Protein AF-A0A933MT81-F1 (afdb_monomer_lite)

Secondary structure (DSSP, 8-state):
-PPPHHHHHHHHHHH-SEES--HHHHHS--TTS----EEEEEEEES--EE-SS-EEPPEEEEEEE--TTS-GGGS---PPTT--EEEEESSEE---TT--------HHHHHTT---

pLDDT: mean 93.05, std 3.87, range [74.44, 97.62]

Sequence (116 aa):
MILGIQKLHELVKEIKLVENLCGREMNNPEGAGFDLRLGEVYELEGDGFLGVEERDTPKIKLAGNCDFSKPEAENFFIFEPDKYYLVKTMEKVNLPVILSGIIFPRTTMFRSGLGL

Radius of gyration: 17.02 Å; chains: 1; bounding box: 40×36×40 Å

Foldseek 3Di:
DQAALVVVLVCCVPVVQKPPADPCSNPPNDTRDGDWAWFWKWAFADDWDDDPPDTGGTDIDTPAGADPVDDPVPRDDDDDPPGDMDTDTPMDGDDDPVDDDDDDDDPVCVVVVNDD

Structure (mmCIF, N/CA/C/O backbone):
data_AF-A0A933MT81-F1
#
_entry.id   AF-A0A933MT81-F1
#
loop_
_atom_site.group_PDB
_atom_site.id
_atom_site.type_symbol
_atom_site.label_atom_id
_atom_site.label_alt_id
_atom_site.label_comp_id
_atom_site.label_asym_id
_atom_site.label_entity_id
_atom_site.label_seq_id
_atom_site.pdbx_PDB_ins_code
_atom_site.Cartn_x
_atom_site.Cartn_y
_atom_site.Cartn_z
_atom_site.occupancy
_atom_site.B_iso_or_equiv
_atom_site.auth_seq_id
_atom_site.auth_comp_id
_atom_site.auth_asym_id
_atom_site.auth_atom_id
_atom_site.pdbx_PDB_model_num
ATOM 1 N N . MET A 1 1 ? -22.401 0.795 0.506 1.00 88.31 1 MET A N 1
ATOM 2 C CA . MET A 1 1 ? -22.357 1.744 1.642 1.00 88.31 1 MET A CA 1
ATOM 3 C C . MET A 1 1 ? -20.897 2.011 1.961 1.00 88.31 1 MET A C 1
ATOM 5 O O . MET A 1 1 ? -20.149 1.046 2.016 1.00 88.31 1 MET A O 1
ATOM 9 N N . ILE A 1 2 ? -20.487 3.270 2.127 1.00 93.44 2 ILE A N 1
ATOM 10 C CA . ILE A 1 2 ? -19.130 3.620 2.582 1.00 93.44 2 ILE A CA 1
ATOM 11 C C . ILE A 1 2 ? -19.169 3.726 4.109 1.00 93.44 2 ILE A C 1
ATOM 13 O O . ILE A 1 2 ? -20.091 4.338 4.650 1.00 93.44 2 ILE A O 1
ATOM 17 N N . LEU A 1 3 ? -18.216 3.097 4.802 1.00 94.44 3 LEU A N 1
ATOM 18 C CA . LEU A 1 3 ? -18.143 3.152 6.261 1.00 94.44 3 LEU A CA 1
ATOM 19 C C . LEU A 1 3 ? -17.572 4.499 6.709 1.00 94.44 3 LEU A C 1
ATOM 21 O O . LEU A 1 3 ? -16.502 4.904 6.267 1.00 94.44 3 LEU A O 1
ATOM 25 N N .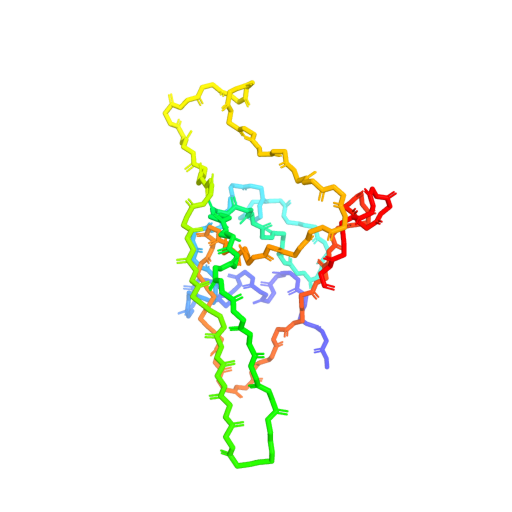 GLY A 1 4 ? -18.284 5.180 7.606 1.00 93.94 4 GLY A N 1
ATOM 26 C CA . GLY A 1 4 ? -17.773 6.383 8.258 1.00 93.94 4 GLY A CA 1
ATOM 27 C C . GLY A 1 4 ? -16.652 6.063 9.246 1.00 93.94 4 GLY A C 1
ATOM 28 O O . GLY A 1 4 ? -16.541 4.943 9.752 1.00 93.94 4 GLY A O 1
ATOM 29 N N . ILE A 1 5 ? -15.848 7.074 9.570 1.00 93.88 5 ILE A N 1
ATOM 30 C CA . ILE A 1 5 ? -14.630 6.893 10.363 1.00 93.88 5 ILE A CA 1
ATOM 31 C C . ILE A 1 5 ? -14.856 6.338 11.774 1.00 93.88 5 ILE A C 1
ATOM 33 O O . ILE A 1 5 ? -14.078 5.515 12.248 1.00 93.88 5 ILE A O 1
ATOM 37 N N . GLN A 1 6 ? -15.972 6.697 12.415 1.00 93.00 6 GLN A N 1
ATOM 38 C CA . GLN A 1 6 ? -16.359 6.141 13.715 1.00 93.00 6 GLN A CA 1
ATOM 39 C C . GLN A 1 6 ? -16.493 4.615 13.642 1.00 93.00 6 GLN A C 1
ATOM 41 O O . GLN A 1 6 ? -15.914 3.904 14.462 1.00 93.00 6 GLN A O 1
ATOM 46 N N . LYS A 1 7 ? -17.172 4.105 12.602 1.00 95.31 7 LYS A N 1
ATOM 47 C CA . LYS A 1 7 ? -17.351 2.663 12.420 1.00 95.31 7 LYS A CA 1
ATOM 48 C C . LYS A 1 7 ? -16.039 1.964 12.078 1.00 95.31 7 LYS A C 1
ATOM 50 O O . LYS A 1 7 ? -15.790 0.861 12.553 1.00 95.31 7 LYS A O 1
ATOM 55 N N . LEU A 1 8 ? -15.185 2.603 11.281 1.00 95.25 8 LEU A N 1
ATOM 56 C CA . LEU A 1 8 ? -13.852 2.078 10.984 1.00 95.25 8 LEU A CA 1
ATOM 57 C C . LEU A 1 8 ? -13.005 1.945 12.259 1.00 95.25 8 LEU A C 1
ATOM 59 O O . LEU A 1 8 ? -12.370 0.913 12.456 1.00 95.25 8 LEU A O 1
ATOM 63 N N . HIS A 1 9 ? -13.047 2.928 13.163 1.00 94.75 9 HIS A N 1
ATOM 64 C CA . HIS A 1 9 ? -12.331 2.874 14.443 1.00 94.75 9 HIS A CA 1
ATOM 65 C C . HIS A 1 9 ? -12.869 1.795 15.386 1.00 94.75 9 HIS A C 1
ATOM 67 O O . HIS A 1 9 ? -12.084 1.149 16.080 1.00 94.75 9 HIS A O 1
ATOM 73 N N . GLU A 1 10 ? -14.187 1.577 15.417 1.00 96.00 10 GLU A N 1
ATOM 74 C CA . GLU A 1 10 ? -14.774 0.432 16.125 1.00 96.00 10 GLU A CA 1
ATOM 75 C C . GLU A 1 10 ? -14.189 -0.884 15.601 1.00 96.00 10 GLU A C 1
ATOM 77 O O . GLU A 1 10 ? -13.672 -1.677 16.382 1.00 96.00 10 GLU A O 1
ATOM 82 N N . LEU A 1 11 ? -14.162 -1.077 14.279 1.00 96.56 11 LEU A N 1
ATOM 83 C CA . LEU A 1 11 ? -13.621 -2.292 13.661 1.00 96.56 11 LEU A CA 1
ATOM 84 C C . LEU A 1 11 ? -12.108 -2.454 13.890 1.00 96.56 11 LEU A C 1
ATOM 86 O O . LEU A 1 11 ? -11.625 -3.572 14.072 1.00 96.56 11 LEU A O 1
ATOM 90 N N . VAL A 1 12 ? -11.342 -1.361 13.931 1.00 96.50 12 VAL A N 1
ATOM 91 C CA . VAL A 1 12 ? -9.922 -1.401 14.325 1.00 96.50 12 VAL A CA 1
ATOM 92 C C . VAL A 1 12 ? -9.769 -1.930 15.755 1.00 96.50 12 VAL A C 1
ATOM 94 O O . VAL A 1 12 ? -8.883 -2.743 16.007 1.00 96.50 12 VAL A O 1
ATOM 97 N N . LYS A 1 13 ? -10.642 -1.534 16.687 1.00 96.19 13 LYS A N 1
ATOM 98 C CA . LYS A 1 13 ? -10.597 -2.009 18.080 1.00 96.19 13 LYS A CA 1
ATOM 99 C C . LYS A 1 13 ? -11.088 -3.449 18.232 1.00 96.19 13 LYS A C 1
ATOM 101 O O . LYS A 1 13 ? -10.478 -4.218 18.967 1.00 96.19 13 LYS A O 1
ATOM 106 N N . GLU A 1 14 ? -12.180 -3.803 17.560 1.00 97.31 14 GLU A N 1
ATOM 107 C CA . GLU A 1 14 ? -12.861 -5.092 17.727 1.00 97.31 14 GLU A CA 1
ATOM 108 C C . GLU A 1 14 ? -12.148 -6.234 17.004 1.00 97.31 14 GLU A C 1
ATOM 110 O O . GLU A 1 14 ? -11.943 -7.302 17.578 1.00 97.31 14 GLU A O 1
ATOM 115 N N . ILE A 1 15 ? -11.767 -6.014 15.743 1.00 97.19 15 ILE A N 1
ATOM 116 C CA . ILE A 1 15 ? -11.250 -7.072 14.862 1.00 97.19 15 ILE A CA 1
ATOM 117 C C . ILE A 1 15 ? -9.849 -6.780 14.332 1.00 97.19 15 ILE A C 1
ATOM 119 O O . ILE A 1 15 ? -9.362 -7.511 13.473 1.00 97.19 15 ILE A O 1
ATOM 123 N N . LYS A 1 16 ? -9.194 -5.717 14.821 1.00 97.56 16 LYS A N 1
ATOM 124 C CA . LYS A 1 16 ? -7.896 -5.259 14.303 1.00 97.56 16 LYS A CA 1
ATOM 125 C C . LYS A 1 16 ? -7.934 -5.036 12.791 1.00 97.56 16 LYS A C 1
ATOM 127 O O . LYS A 1 16 ? -7.017 -5.444 12.082 1.00 97.56 16 LYS A O 1
ATOM 132 N N . LEU A 1 17 ? -9.005 -4.400 12.302 1.00 97.25 17 LEU A N 1
ATOM 133 C CA . LEU A 1 17 ? -9.234 -4.174 10.869 1.00 97.25 17 LEU A CA 1
ATOM 134 C C . LEU A 1 17 ? -7.996 -3.603 10.158 1.00 97.25 17 LEU A C 1
ATOM 136 O O . LEU A 1 17 ? -7.654 -4.050 9.066 1.00 97.25 17 LEU A O 1
ATOM 140 N N . VAL A 1 18 ? -7.317 -2.646 10.794 1.00 96.94 18 VAL A N 1
ATOM 141 C CA . VAL A 1 18 ? -6.012 -2.140 10.364 1.00 96.94 18 VAL A CA 1
ATOM 142 C C . VAL A 1 18 ? -5.092 -2.072 11.577 1.00 96.94 18 VAL A C 1
ATOM 144 O O . VAL A 1 18 ? -5.452 -1.508 12.609 1.00 96.94 18 VAL A O 1
ATOM 147 N N . GLU A 1 19 ? -3.907 -2.658 11.456 1.00 97.31 19 GLU A N 1
ATOM 148 C CA . GLU A 1 19 ? -2.850 -2.622 12.463 1.00 97.31 19 GLU A CA 1
ATOM 149 C C . GLU A 1 19 ? -1.738 -1.660 12.028 1.00 97.31 19 GLU A C 1
ATOM 151 O O . GLU A 1 19 ? -1.526 -1.441 10.833 1.00 97.31 19 GLU A O 1
ATOM 156 N N . ASN A 1 20 ? -0.996 -1.126 13.005 1.00 96.00 20 ASN A N 1
ATOM 157 C CA . ASN A 1 20 ? 0.084 -0.156 12.791 1.00 96.00 20 ASN A CA 1
ATOM 158 C C . ASN A 1 20 ? -0.389 1.158 12.137 1.00 96.00 20 ASN A C 1
ATOM 160 O O . ASN A 1 20 ? 0.328 1.741 11.337 1.00 96.00 20 ASN A O 1
ATOM 164 N N . LEU A 1 21 ? -1.587 1.648 12.474 1.00 94.56 21 LEU A N 1
ATOM 165 C CA . LEU A 1 21 ? -2.009 3.000 12.096 1.00 94.56 21 LEU A CA 1
ATOM 166 C C . LEU A 1 21 ? -1.153 4.054 12.811 1.00 94.56 21 LEU A C 1
ATOM 168 O O . LEU A 1 21 ? -0.771 3.887 13.972 1.00 94.56 21 LEU A O 1
ATOM 172 N N . CYS A 1 22 ? -0.868 5.167 12.133 1.00 91.25 22 CYS A N 1
ATOM 173 C CA . CYS A 1 22 ? -0.151 6.271 12.765 1.00 91.25 22 CYS A CA 1
ATOM 174 C C . CYS A 1 22 ? -1.026 7.003 13.798 1.00 91.25 22 CYS A C 1
ATOM 176 O O . CYS A 1 22 ? -2.256 6.924 13.781 1.00 91.25 22 CYS A O 1
ATOM 178 N N . GLY A 1 23 ? -0.390 7.771 14.688 1.00 91.00 23 GLY A N 1
ATOM 179 C CA . GLY A 1 23 ? -1.099 8.510 15.737 1.00 91.00 23 GLY A CA 1
ATOM 180 C C . GLY A 1 23 ? -2.151 9.490 15.206 1.00 91.00 23 GLY A C 1
ATOM 181 O O . GLY A 1 23 ? -3.161 9.703 15.873 1.00 91.00 23 GLY A O 1
ATOM 182 N N . ARG A 1 24 ? -1.956 10.049 14.003 1.00 90.06 24 ARG A N 1
ATOM 183 C CA . ARG A 1 24 ? -2.949 10.918 13.356 1.00 90.06 24 ARG A CA 1
ATOM 184 C C . ARG A 1 24 ? -4.217 10.142 13.014 1.00 90.06 24 ARG A C 1
ATOM 186 O O . ARG A 1 24 ? -5.283 10.540 13.460 1.00 90.06 24 ARG A O 1
ATOM 193 N N . GLU A 1 25 ? -4.094 9.011 12.322 1.00 92.25 25 GLU A N 1
ATOM 194 C CA . GLU A 1 25 ? -5.248 8.178 11.958 1.00 92.25 25 GLU A CA 1
ATOM 195 C C . GLU A 1 25 ? -5.962 7.618 13.193 1.00 92.25 25 GLU A C 1
ATOM 197 O O . GLU A 1 25 ? -7.173 7.473 13.190 1.00 92.25 25 GLU A O 1
ATOM 202 N N . MET A 1 26 ? -5.246 7.355 14.290 1.00 88.94 26 MET A N 1
ATOM 203 C CA . MET A 1 26 ? -5.870 6.846 15.517 1.00 88.94 26 MET A CA 1
ATOM 204 C C . MET A 1 26 ? -6.661 7.904 16.298 1.00 88.94 26 MET A C 1
ATOM 206 O O . MET A 1 26 ? -7.666 7.566 16.928 1.00 88.94 26 MET A O 1
ATOM 210 N N . ASN A 1 27 ? -6.213 9.165 16.290 1.00 88.31 27 ASN A N 1
ATOM 211 C CA . ASN A 1 27 ? -6.729 10.201 17.194 1.00 88.31 27 ASN A CA 1
ATOM 212 C C . ASN A 1 27 ? -7.490 11.330 16.489 1.00 88.31 27 ASN A C 1
ATOM 214 O O . ASN A 1 27 ? -8.391 11.912 17.086 1.00 88.31 27 ASN A O 1
ATOM 218 N N . ASN A 1 28 ? -7.128 11.656 15.250 1.00 86.25 28 ASN A N 1
ATOM 219 C CA . ASN A 1 28 ? -7.752 12.713 14.460 1.00 86.25 28 ASN A CA 1
ATOM 220 C C . ASN A 1 28 ? -7.813 12.323 12.971 1.00 86.25 28 ASN A C 1
ATOM 222 O O . ASN A 1 28 ? -7.142 12.943 12.141 1.00 86.25 28 ASN A O 1
ATOM 226 N N . PRO A 1 29 ? -8.555 11.257 12.639 1.00 82.00 29 PRO A N 1
ATOM 227 C CA . PRO A 1 29 ? -8.695 10.802 11.265 1.00 82.00 29 PRO A CA 1
ATOM 228 C C . PRO A 1 29 ? -9.560 11.758 10.434 1.00 82.00 29 PRO A C 1
ATOM 230 O O . PRO A 1 29 ? -10.494 12.388 10.936 1.00 82.00 29 PRO A O 1
ATOM 233 N N . GLU A 1 30 ? -9.293 11.808 9.132 1.00 78.19 30 GLU A N 1
ATOM 234 C CA . GLU A 1 30 ? -10.040 12.632 8.184 1.00 78.19 30 GLU A CA 1
ATOM 235 C C . GLU A 1 30 ? -10.899 11.763 7.251 1.00 78.19 30 GLU A C 1
ATOM 237 O O . GLU A 1 30 ? -10.454 10.754 6.708 1.00 78.19 30 GLU A O 1
ATOM 242 N N . GLY A 1 31 ? -12.145 12.177 7.011 1.00 84.88 31 GLY A N 1
ATOM 243 C CA . GLY A 1 31 ? -12.992 11.584 5.973 1.00 84.88 31 GLY A CA 1
ATOM 244 C C . GLY A 1 31 ? -13.574 10.204 6.310 1.00 84.88 31 GLY A C 1
ATOM 245 O O . GLY A 1 31 ? -14.123 9.989 7.389 1.00 84.88 31 GLY A O 1
ATOM 246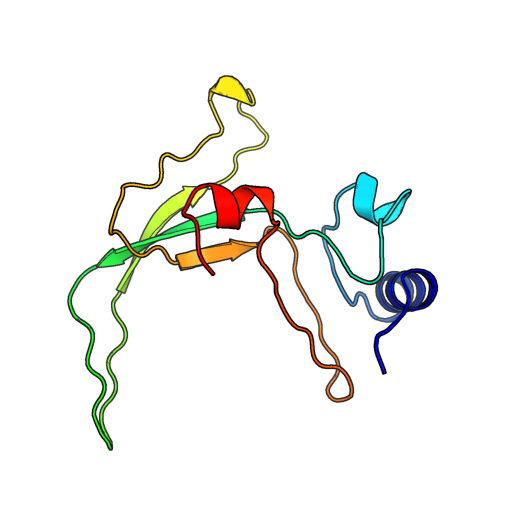 N N . ALA A 1 32 ? -13.557 9.297 5.330 1.00 90.44 32 ALA A N 1
ATOM 247 C CA . ALA A 1 32 ? -14.202 7.979 5.381 1.00 90.44 32 ALA A CA 1
ATOM 248 C C . ALA A 1 32 ? -13.239 6.864 4.931 1.00 90.44 32 ALA A C 1
ATOM 250 O O . ALA A 1 32 ? -13.557 6.054 4.060 1.00 90.44 32 ALA A O 1
ATOM 251 N N . GLY A 1 33 ? -12.031 6.867 5.494 1.00 92.50 33 GLY A N 1
ATOM 252 C CA . GLY A 1 33 ? -10.962 5.923 5.184 1.00 92.50 33 GLY A CA 1
ATOM 253 C C . GLY A 1 33 ? -9.756 6.135 6.095 1.00 92.50 33 GLY A C 1
ATOM 254 O O . GLY A 1 33 ? -9.839 6.896 7.055 1.00 92.50 33 GLY A O 1
ATOM 255 N N . PHE A 1 34 ? -8.655 5.458 5.779 1.00 94.25 34 PHE A N 1
ATOM 256 C CA . PHE A 1 34 ? -7.368 5.640 6.445 1.00 94.25 34 PHE A CA 1
ATOM 257 C C . PHE A 1 34 ? -6.306 5.993 5.414 1.00 94.25 34 PHE A C 1
ATOM 259 O O . PHE A 1 34 ? -6.228 5.345 4.366 1.00 94.25 34 PHE A O 1
ATOM 266 N N . ASP A 1 35 ? -5.463 6.969 5.734 1.00 93.62 35 ASP A N 1
ATOM 267 C CA . ASP A 1 35 ? -4.238 7.201 4.973 1.00 93.62 35 ASP A CA 1
ATOM 268 C C . ASP A 1 35 ? -3.200 6.129 5.348 1.00 93.62 35 ASP A C 1
ATOM 270 O O . ASP A 1 35 ? -2.774 6.025 6.502 1.00 93.62 35 ASP A O 1
ATOM 274 N N . LEU A 1 36 ? -2.779 5.337 4.360 1.00 94.19 36 LEU A N 1
ATOM 275 C CA . LEU A 1 36 ? -1.729 4.327 4.516 1.00 94.19 36 LEU A CA 1
ATOM 276 C C . LEU A 1 36 ? -0.356 4.917 4.184 1.00 94.19 36 LEU A C 1
ATOM 278 O O . LEU A 1 36 ? -0.230 5.812 3.342 1.00 94.19 36 LEU A O 1
ATOM 282 N N . ARG A 1 37 ? 0.688 4.409 4.839 1.00 93.81 37 ARG A N 1
ATOM 283 C CA . ARG A 1 37 ? 2.058 4.919 4.722 1.00 93.81 37 ARG A CA 1
ATOM 284 C C . ARG A 1 37 ? 2.926 3.974 3.908 1.00 93.81 37 ARG A C 1
ATOM 286 O O . ARG A 1 37 ? 2.802 2.756 4.011 1.00 93.81 37 ARG A O 1
ATOM 293 N N . LEU A 1 38 ? 3.845 4.544 3.133 1.00 94.31 38 LEU A N 1
ATOM 294 C CA . LEU A 1 38 ? 4.838 3.789 2.373 1.00 94.31 38 LEU A CA 1
ATOM 295 C C . LEU A 1 38 ? 5.819 3.097 3.329 1.00 94.31 38 LEU A C 1
ATOM 297 O O . LEU A 1 38 ? 6.473 3.769 4.119 1.00 94.31 38 LEU A O 1
ATOM 301 N N . GLY A 1 39 ? 5.914 1.770 3.263 1.00 95.44 39 GLY A N 1
ATOM 302 C CA . GLY A 1 39 ? 6.827 0.969 4.080 1.00 95.44 39 GLY A CA 1
ATOM 303 C C . GLY A 1 39 ? 8.050 0.504 3.298 1.00 95.44 39 GLY A C 1
ATOM 304 O O . GLY A 1 39 ? 9.175 0.830 3.664 1.00 95.44 39 GLY A O 1
ATOM 305 N N . GLU A 1 40 ? 7.827 -0.242 2.217 1.00 97.12 40 GLU A N 1
ATOM 306 C CA . GLU A 1 40 ? 8.886 -0.829 1.386 1.00 97.12 40 GLU A CA 1
ATOM 307 C C . GLU A 1 40 ? 8.622 -0.520 -0.094 1.00 97.12 40 GLU A C 1
ATOM 309 O O . GLU A 1 40 ? 7.469 -0.455 -0.529 1.00 97.12 40 GLU A O 1
ATOM 314 N N . VAL A 1 41 ? 9.697 -0.334 -0.857 1.00 97.31 41 VAL A N 1
ATOM 315 C CA . VAL A 1 41 ? 9.705 -0.115 -2.305 1.00 97.31 41 VAL A CA 1
ATOM 316 C C . VAL A 1 41 ? 10.569 -1.191 -2.944 1.00 97.31 41 VAL A C 1
ATOM 318 O O . VAL A 1 41 ? 11.700 -1.434 -2.513 1.00 97.31 41 VAL A O 1
ATOM 321 N N . TYR A 1 42 ? 10.047 -1.814 -3.991 1.00 97.62 42 TYR A N 1
ATOM 322 C CA . TYR A 1 42 ? 10.710 -2.865 -4.741 1.00 97.62 42 TYR A CA 1
ATOM 323 C C . TYR A 1 42 ? 10.782 -2.511 -6.222 1.00 97.62 42 TYR A C 1
ATOM 325 O O . TYR A 1 42 ? 9.819 -2.016 -6.811 1.00 97.62 42 TYR A O 1
ATOM 333 N N . GLU A 1 43 ? 11.920 -2.831 -6.821 1.00 96.38 43 GLU A N 1
ATOM 334 C CA . GLU A 1 43 ? 12.101 -2.856 -8.267 1.00 96.38 43 GLU A CA 1
ATOM 335 C C . GLU A 1 43 ? 11.740 -4.232 -8.821 1.00 96.38 43 GLU A C 1
ATOM 337 O O . GLU A 1 43 ? 11.905 -5.256 -8.151 1.00 96.38 43 GLU A O 1
ATOM 342 N N . LEU A 1 44 ? 11.244 -4.240 -10.057 1.00 94.00 44 LEU A N 1
ATOM 343 C CA . LEU A 1 44 ? 10.999 -5.459 -10.815 1.00 94.00 44 LEU A CA 1
ATOM 344 C C . LEU A 1 44 ? 12.283 -5.873 -11.542 1.00 94.00 44 LEU A C 1
ATOM 346 O O . LEU A 1 44 ? 12.901 -5.061 -12.228 1.00 94.00 44 LEU A O 1
ATOM 350 N N . GLU A 1 45 ? 12.672 -7.136 -11.403 1.00 93.06 45 GLU A N 1
ATOM 351 C CA . GLU A 1 45 ? 13.825 -7.726 -12.078 1.00 93.06 45 GLU A CA 1
ATOM 352 C C . GLU A 1 45 ? 13.375 -8.811 -13.064 1.00 93.06 45 GLU A C 1
ATOM 354 O O . GLU A 1 45 ? 12.707 -9.782 -12.693 1.00 93.06 45 GLU A O 1
ATOM 359 N N . GLY A 1 46 ? 13.817 -8.669 -14.315 1.00 90.62 46 GLY A N 1
ATOM 360 C CA . GLY A 1 46 ? 13.511 -9.592 -15.405 1.00 90.62 46 GLY A CA 1
ATOM 361 C C . GLY A 1 46 ? 12.212 -9.259 -16.134 1.00 90.62 46 GLY A C 1
ATOM 362 O O . GLY A 1 46 ? 11.621 -8.196 -15.944 1.00 90.62 46 GLY A O 1
ATOM 363 N N . ASP A 1 47 ? 11.797 -10.185 -16.989 1.00 90.25 47 ASP A N 1
ATOM 364 C CA . ASP A 1 47 ? 10.583 -10.060 -17.786 1.00 90.25 47 ASP A CA 1
ATOM 365 C C . ASP A 1 47 ? 9.365 -10.629 -17.045 1.00 90.25 47 ASP A C 1
ATOM 367 O O . ASP A 1 47 ? 9.482 -11.366 -16.065 1.00 90.25 47 ASP A O 1
ATOM 371 N N . GLY A 1 48 ? 8.177 -10.279 -17.532 1.00 91.12 48 GLY A N 1
ATOM 372 C CA . GLY A 1 48 ? 6.914 -10.892 -17.133 1.00 91.12 48 GLY A CA 1
ATOM 373 C C . GLY A 1 48 ? 6.184 -11.432 -18.356 1.00 91.12 48 GLY A C 1
ATOM 374 O O . GLY A 1 48 ? 6.360 -10.932 -19.468 1.00 91.12 48 GLY A O 1
ATOM 375 N N . PHE A 1 49 ? 5.336 -12.435 -18.154 1.00 94.06 49 PHE A N 1
ATOM 376 C CA . PHE A 1 49 ? 4.538 -13.024 -19.222 1.00 94.06 49 PHE A CA 1
ATOM 377 C C . PHE A 1 49 ? 3.090 -13.212 -18.777 1.00 94.06 49 PHE A C 1
ATOM 379 O O . PHE A 1 49 ? 2.814 -13.749 -17.707 1.00 94.06 49 PHE A O 1
ATOM 386 N N . LEU A 1 50 ? 2.151 -12.786 -19.620 1.00 94.19 50 LEU A N 1
ATOM 387 C CA . LEU A 1 50 ? 0.722 -12.960 -19.388 1.00 94.19 50 LEU A CA 1
ATOM 388 C C . LEU A 1 50 ? 0.093 -13.660 -20.594 1.00 94.19 50 LEU A C 1
ATOM 390 O O . LEU A 1 50 ? -0.326 -13.018 -21.555 1.00 94.19 50 LEU A O 1
ATOM 394 N N . GLY A 1 51 ? 0.043 -14.985 -20.533 1.00 94.19 51 GLY A N 1
ATOM 395 C CA . GLY A 1 51 ? -0.674 -15.836 -21.473 1.00 94.19 51 GLY A CA 1
ATOM 396 C C . GLY A 1 51 ? -2.056 -16.244 -20.960 1.00 94.19 51 GLY A C 1
ATOM 397 O O . GLY A 1 51 ? -2.502 -15.848 -19.879 1.00 94.19 51 GLY A O 1
ATOM 398 N N . VAL A 1 52 ? -2.746 -17.061 -21.761 1.00 95.44 52 VAL A N 1
ATOM 399 C CA . VAL A 1 52 ? -4.061 -17.621 -21.401 1.00 95.44 52 VAL A CA 1
ATOM 400 C C . VAL A 1 52 ? -3.920 -18.623 -20.253 1.00 95.44 52 VAL A C 1
ATOM 402 O O . VAL A 1 52 ? -4.601 -18.484 -19.240 1.00 95.44 52 VAL A O 1
ATOM 405 N N . GLU A 1 53 ? -2.989 -19.568 -20.393 1.00 95.50 53 GLU A N 1
ATOM 406 C CA . GLU A 1 53 ? -2.737 -20.638 -19.417 1.00 95.50 53 GLU A CA 1
ATOM 407 C C . GLU A 1 53 ? -1.490 -20.373 -18.563 1.00 95.50 53 GLU A C 1
ATOM 409 O O . GLU A 1 53 ? -1.454 -20.696 -17.377 1.00 95.50 53 GLU A O 1
ATOM 414 N N . GLU A 1 54 ? -0.465 -19.754 -19.151 1.00 93.25 54 GLU A N 1
ATOM 415 C CA . GLU A 1 54 ? 0.812 -19.505 -18.486 1.00 93.25 54 GLU A CA 1
ATOM 416 C C . GLU A 1 54 ? 0.928 -18.047 -18.062 1.00 93.25 54 GLU A C 1
ATOM 418 O O . GLU A 1 54 ? 0.684 -17.126 -18.844 1.00 93.25 54 GLU A O 1
ATOM 423 N N . ARG A 1 55 ? 1.318 -17.838 -16.807 1.00 94.62 55 ARG A N 1
ATOM 424 C CA . ARG A 1 55 ? 1.580 -16.516 -16.248 1.00 94.62 55 ARG A CA 1
ATOM 425 C C . ARG A 1 55 ? 2.892 -16.561 -15.493 1.00 94.62 55 ARG A C 1
ATOM 427 O O . ARG A 1 55 ? 3.057 -17.409 -14.621 1.00 94.62 55 ARG A O 1
ATOM 434 N N . ASP A 1 56 ? 3.776 -15.629 -15.811 1.00 93.00 56 ASP A N 1
ATOM 435 C CA . ASP A 1 56 ? 5.035 -15.431 -15.110 1.00 93.00 56 ASP A CA 1
ATOM 436 C C . ASP A 1 56 ? 5.115 -13.990 -14.612 1.00 93.00 56 ASP A C 1
ATOM 438 O O . ASP A 1 56 ? 4.888 -13.037 -15.361 1.00 93.00 56 ASP A O 1
ATOM 442 N N . THR A 1 57 ? 5.380 -13.840 -13.319 1.00 93.12 57 THR A N 1
ATOM 443 C CA . THR A 1 57 ? 5.466 -12.531 -12.669 1.00 93.12 57 THR A CA 1
ATOM 444 C C . THR A 1 57 ? 6.937 -12.203 -12.456 1.00 93.12 57 THR A C 1
ATOM 446 O O . THR A 1 57 ? 7.657 -13.056 -11.933 1.00 93.12 57 THR A O 1
ATOM 449 N N . PRO A 1 58 ? 7.384 -10.980 -12.792 1.00 93.69 58 PRO A N 1
ATOM 450 C CA . PRO A 1 58 ? 8.766 -10.583 -12.581 1.00 93.69 58 PRO A CA 1
ATOM 451 C C . PRO A 1 58 ? 9.207 -10.788 -11.132 1.00 93.69 58 PRO A C 1
ATOM 453 O O . PRO A 1 58 ? 8.416 -10.668 -10.187 1.00 93.69 58 PRO A O 1
ATOM 456 N N . LYS A 1 59 ? 10.500 -11.055 -10.950 1.00 94.81 59 LYS A N 1
ATOM 457 C CA . LYS A 1 59 ? 11.087 -11.101 -9.610 1.00 94.81 59 LYS A CA 1
ATOM 458 C C . LYS A 1 59 ? 11.118 -9.696 -9.025 1.00 94.81 59 LYS A C 1
ATOM 460 O O . LYS A 1 59 ? 11.036 -8.705 -9.743 1.00 94.81 59 LYS A O 1
ATOM 465 N N . ILE A 1 60 ? 11.248 -9.619 -7.708 1.00 96.50 60 ILE A N 1
ATOM 466 C CA . ILE A 1 60 ? 11.277 -8.348 -6.990 1.00 96.50 60 ILE A CA 1
ATOM 467 C C . ILE A 1 60 ? 12.590 -8.204 -6.233 1.00 96.50 60 ILE A C 1
ATOM 469 O O . ILE A 1 60 ? 13.093 -9.170 -5.654 1.00 96.50 60 ILE A O 1
ATOM 473 N N . LYS A 1 61 ? 13.116 -6.983 -6.199 1.00 96.69 61 LYS A N 1
ATOM 474 C CA . LYS A 1 61 ? 14.320 -6.617 -5.455 1.00 96.69 61 LYS A CA 1
ATOM 475 C C . LYS A 1 61 ? 14.016 -5.426 -4.564 1.00 96.69 61 LYS A C 1
ATOM 477 O O . LYS A 1 61 ? 13.450 -4.443 -5.029 1.00 96.69 61 LYS A O 1
ATOM 482 N N . LEU A 1 62 ? 14.372 -5.505 -3.283 1.00 97.12 62 LEU A N 1
ATOM 483 C CA . LEU A 1 62 ? 14.183 -4.386 -2.360 1.00 97.12 62 LEU A CA 1
ATOM 484 C C . LEU A 1 62 ? 15.054 -3.204 -2.807 1.00 97.12 62 LEU A C 1
ATOM 486 O O . LEU A 1 62 ? 16.273 -3.342 -2.905 1.00 97.12 62 LEU A O 1
ATOM 490 N N . ALA A 1 63 ? 14.418 -2.066 -3.070 1.00 96.38 63 ALA A N 1
ATOM 491 C CA . ALA A 1 63 ? 15.063 -0.837 -3.530 1.00 96.38 63 ALA A CA 1
ATOM 492 C C . ALA A 1 63 ? 15.104 0.238 -2.437 1.00 96.38 63 ALA A C 1
ATOM 494 O O . ALA A 1 63 ? 16.026 1.048 -2.388 1.00 96.38 63 ALA A O 1
ATOM 495 N N . GLY A 1 64 ? 14.134 0.223 -1.523 1.00 94.75 64 GLY A N 1
ATOM 496 C CA . GLY A 1 64 ? 14.111 1.117 -0.375 1.00 94.75 64 GLY A CA 1
ATOM 497 C C . GLY A 1 64 ? 13.138 0.644 0.692 1.00 94.75 64 GLY A C 1
ATOM 498 O O . GLY A 1 64 ? 12.163 -0.049 0.408 1.00 94.75 64 GLY A O 1
ATOM 499 N N . ASN A 1 65 ? 13.396 1.026 1.934 1.00 95.00 65 ASN A N 1
ATOM 500 C CA . ASN A 1 65 ? 12.507 0.782 3.057 1.00 95.00 65 ASN A CA 1
ATOM 501 C C . ASN A 1 65 ? 12.558 1.968 4.017 1.00 95.00 65 ASN A C 1
ATOM 503 O O . ASN A 1 65 ? 13.594 2.617 4.160 1.00 95.00 65 ASN A O 1
ATOM 507 N N . CYS A 1 66 ? 11.443 2.239 4.686 1.00 91.00 66 CYS A N 1
ATOM 508 C CA . CYS A 1 66 ? 11.407 3.277 5.699 1.00 91.00 66 CYS A CA 1
ATOM 509 C C . CYS A 1 66 ? 12.187 2.834 6.943 1.00 91.00 66 CYS A C 1
ATOM 511 O O . CYS A 1 66 ? 11.906 1.782 7.525 1.00 91.00 66 CYS A O 1
ATOM 513 N N . ASP A 1 67 ? 13.144 3.661 7.361 1.00 89.44 67 ASP A N 1
ATOM 514 C CA . ASP A 1 67 ? 13.974 3.427 8.540 1.00 89.44 67 ASP A CA 1
ATOM 515 C C . ASP A 1 67 ? 13.760 4.534 9.579 1.00 89.44 67 ASP A C 1
ATOM 517 O O . ASP A 1 67 ? 14.239 5.656 9.432 1.00 89.44 67 ASP A O 1
ATOM 521 N N . PHE A 1 68 ? 13.041 4.208 10.655 1.00 86.25 68 PHE A N 1
ATOM 522 C CA . PHE A 1 68 ? 12.745 5.151 11.738 1.00 86.25 68 PHE A CA 1
ATOM 523 C C . PHE A 1 68 ? 13.970 5.551 12.574 1.00 86.25 68 PHE A C 1
ATOM 525 O O . PHE A 1 68 ? 13.861 6.458 13.396 1.00 86.25 68 PHE A O 1
ATOM 532 N N . SER A 1 69 ? 15.118 4.885 12.404 1.00 89.69 69 SER A N 1
ATOM 533 C CA . SER A 1 69 ? 16.365 5.274 13.072 1.00 89.69 69 SER A CA 1
ATOM 534 C C . SER A 1 69 ? 17.089 6.423 12.365 1.00 89.69 69 SER A C 1
ATOM 536 O O . SER A 1 69 ? 17.927 7.086 12.979 1.00 89.69 69 SER A O 1
ATOM 538 N N . LYS A 1 70 ? 16.757 6.682 11.094 1.00 89.56 70 LYS A N 1
ATOM 539 C CA . LYS A 1 70 ? 17.373 7.733 10.283 1.00 89.56 70 LYS A CA 1
ATOM 540 C C . LYS A 1 70 ? 16.608 9.053 10.380 1.00 89.56 70 LYS A C 1
ATOM 542 O O . LYS A 1 70 ? 15.384 9.047 10.538 1.00 89.56 70 LYS A O 1
ATOM 547 N N . PRO A 1 71 ? 17.301 10.198 10.247 1.00 89.94 71 PRO A N 1
ATOM 548 C CA . PRO A 1 71 ? 16.633 11.486 10.128 1.00 89.94 71 PRO A CA 1
ATOM 549 C C . PRO A 1 71 ? 15.768 11.526 8.861 1.00 89.94 71 PRO A C 1
ATOM 551 O O . PRO A 1 71 ? 16.117 10.949 7.834 1.00 89.94 71 PRO A O 1
ATOM 554 N N . GLU A 1 72 ? 14.648 12.247 8.920 1.00 85.56 72 GLU A N 1
ATOM 555 C CA . GLU A 1 72 ? 13.681 12.351 7.815 1.00 85.56 72 GLU A CA 1
ATOM 556 C C . GLU A 1 72 ? 14.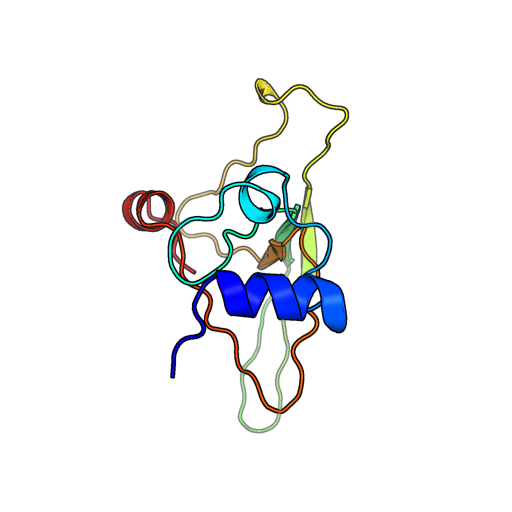329 12.825 6.505 1.00 85.56 72 GLU A C 1
ATOM 558 O O . GLU A 1 72 ? 14.021 12.307 5.436 1.00 85.56 72 GLU A O 1
ATOM 563 N N . ALA A 1 73 ? 15.303 13.737 6.600 1.00 88.00 73 ALA A N 1
ATOM 564 C CA . ALA A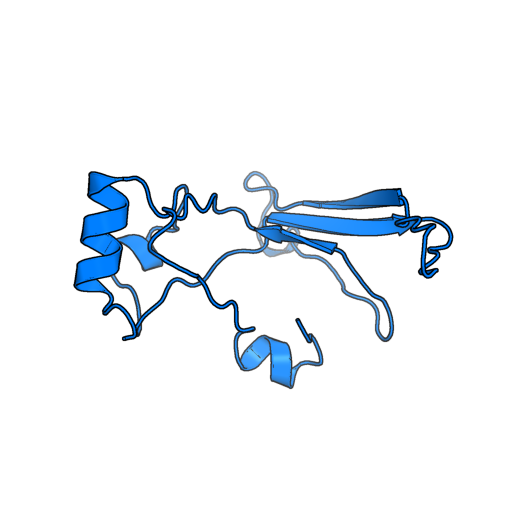 1 73 ? 16.064 14.245 5.459 1.00 88.00 73 ALA A CA 1
ATOM 565 C C . ALA A 1 73 ? 16.870 13.166 4.710 1.00 88.00 73 ALA A C 1
ATOM 567 O O . ALA A 1 73 ? 17.264 13.387 3.570 1.00 88.00 73 ALA A O 1
ATOM 568 N N . GLU A 1 74 ? 17.112 12.013 5.334 1.00 88.00 74 GLU A N 1
ATOM 569 C CA . GLU A 1 74 ? 17.818 10.865 4.754 1.00 88.00 74 GLU A CA 1
ATOM 570 C C . GLU A 1 74 ? 16.882 9.668 4.508 1.00 88.00 74 GLU A C 1
ATOM 572 O O . GLU A 1 74 ? 17.307 8.647 3.970 1.00 88.00 74 GLU A O 1
ATOM 577 N N . ASN A 1 75 ? 15.605 9.779 4.890 1.00 90.94 75 ASN A N 1
ATOM 578 C CA . ASN A 1 75 ? 14.609 8.713 4.805 1.00 90.94 75 ASN A CA 1
ATOM 579 C C . ASN A 1 75 ? 13.613 8.989 3.670 1.00 90.94 75 ASN A C 1
ATOM 581 O O . ASN A 1 75 ? 12.404 9.103 3.877 1.00 90.94 75 ASN A O 1
ATOM 585 N N . PHE A 1 76 ? 14.147 9.133 2.459 1.00 92.62 76 PHE A N 1
ATOM 586 C CA . PHE A 1 76 ? 13.373 9.356 1.242 1.00 92.62 76 PHE A CA 1
ATOM 587 C C . PHE A 1 76 ? 13.771 8.365 0.148 1.00 92.62 76 PHE A C 1
ATOM 589 O O . PHE A 1 76 ? 14.843 7.761 0.178 1.00 92.62 76 PHE A O 1
ATOM 596 N N . PHE A 1 77 ? 12.897 8.219 -0.844 1.00 93.94 77 PHE A N 1
ATOM 597 C CA . PHE A 1 77 ? 13.145 7.427 -2.042 1.00 93.94 77 PHE A CA 1
ATOM 598 C C . PHE A 1 77 ? 12.884 8.290 -3.276 1.00 93.94 77 PHE A C 1
ATOM 600 O O . PHE A 1 77 ? 11.893 9.022 -3.322 1.00 93.94 77 PHE A O 1
ATOM 607 N N . ILE A 1 78 ? 13.774 8.217 -4.267 1.00 94.25 78 ILE A N 1
ATOM 608 C CA . ILE A 1 78 ? 13.611 8.921 -5.542 1.00 94.25 78 ILE A CA 1
ATOM 609 C C . ILE A 1 78 ? 12.996 7.944 -6.539 1.00 94.25 78 ILE A C 1
ATOM 611 O O . ILE A 1 78 ? 13.655 7.009 -6.984 1.00 94.25 78 ILE A O 1
ATOM 615 N N . PHE A 1 79 ? 11.739 8.182 -6.899 1.00 94.44 79 PHE A N 1
ATOM 616 C CA . PHE A 1 79 ? 11.096 7.479 -8.003 1.00 94.44 79 PHE A CA 1
ATOM 617 C C . PHE A 1 79 ? 11.594 8.053 -9.325 1.00 94.44 79 PHE A C 1
ATOM 619 O O . PHE A 1 79 ? 11.518 9.264 -9.546 1.00 94.44 79 PHE A O 1
ATOM 626 N N . GLU A 1 80 ? 12.098 7.193 -10.204 1.00 94.50 80 GLU A N 1
ATOM 627 C CA . GLU A 1 80 ? 12.480 7.623 -11.542 1.00 94.50 80 GLU A CA 1
ATOM 628 C C . GLU A 1 80 ? 11.246 7.743 -12.452 1.00 94.50 80 GLU A C 1
ATOM 630 O O . GLU A 1 80 ? 10.312 6.940 -12.333 1.00 94.50 80 GLU A O 1
ATOM 635 N N . PRO A 1 81 ? 11.233 8.718 -13.379 1.00 94.56 81 PRO A N 1
ATOM 636 C CA . PRO A 1 81 ? 10.215 8.796 -14.419 1.00 94.56 81 PRO A CA 1
ATOM 637 C C . PRO A 1 81 ? 10.132 7.502 -15.237 1.00 94.56 81 PRO A C 1
ATOM 639 O O . PRO A 1 81 ? 11.142 6.836 -15.461 1.00 94.56 81 PRO A O 1
ATOM 642 N N . ASP A 1 82 ? 8.924 7.169 -15.696 1.00 91.81 82 ASP A N 1
ATOM 643 C CA . ASP A 1 82 ? 8.634 6.031 -16.582 1.00 91.81 82 ASP A CA 1
ATOM 644 C C . ASP A 1 82 ? 9.032 4.641 -16.044 1.00 91.81 82 ASP A C 1
ATOM 646 O O . ASP A 1 82 ? 9.065 3.663 -16.794 1.00 91.81 82 ASP A O 1
ATOM 650 N N . LYS A 1 83 ? 9.285 4.516 -14.734 1.00 92.19 83 LYS A N 1
ATOM 651 C CA . LYS A 1 83 ? 9.509 3.231 -14.061 1.00 92.19 83 LYS A CA 1
ATOM 652 C C . LYS A 1 83 ? 8.285 2.770 -13.273 1.00 92.19 83 LYS A C 1
ATOM 654 O O . LYS A 1 83 ? 7.528 3.570 -12.726 1.00 92.19 83 LYS A O 1
ATOM 659 N N . TYR A 1 84 ? 8.129 1.449 -13.180 1.00 92.81 84 TYR A N 1
ATOM 660 C CA . TYR A 1 84 ? 7.120 0.806 -12.344 1.00 92.81 84 TYR A CA 1
ATOM 661 C C . TYR A 1 84 ? 7.771 0.201 -11.101 1.00 92.81 84 TYR A C 1
ATOM 663 O O . TYR A 1 84 ? 8.782 -0.496 -11.195 1.00 92.81 84 TYR A O 1
ATOM 671 N N . TYR A 1 85 ? 7.164 0.446 -9.945 1.00 95.06 85 TYR A N 1
ATOM 672 C CA . TYR A 1 85 ? 7.641 -0.034 -8.654 1.00 95.06 85 TYR A CA 1
ATOM 673 C C . TYR A 1 85 ? 6.522 -0.776 -7.941 1.00 95.06 85 TYR A C 1
ATOM 675 O O . TYR A 1 85 ? 5.359 -0.375 -7.998 1.00 95.06 85 TYR A O 1
ATOM 683 N N . LEU A 1 86 ? 6.882 -1.828 -7.212 1.00 95.56 86 LEU A N 1
ATOM 684 C CA . LEU A 1 86 ? 5.977 -2.434 -6.246 1.00 95.56 86 LEU A CA 1
ATOM 685 C C . LEU A 1 86 ? 6.191 -1.777 -4.892 1.00 95.56 86 LEU A C 1
ATOM 687 O O . LEU A 1 86 ? 7.320 -1.609 -4.437 1.00 95.56 86 LEU A O 1
ATOM 691 N N . VAL A 1 87 ? 5.096 -1.423 -4.232 1.00 95.12 87 VAL A N 1
ATOM 692 C CA . VAL A 1 87 ? 5.130 -0.793 -2.915 1.00 95.12 87 VAL A CA 1
ATOM 693 C C . VAL A 1 87 ? 4.377 -1.637 -1.908 1.00 95.12 87 VAL A C 1
ATOM 695 O O . VAL A 1 87 ? 3.381 -2.286 -2.226 1.00 95.12 87 VAL A O 1
ATOM 698 N N . LYS A 1 88 ? 4.843 -1.601 -0.666 1.00 96.00 88 LYS A N 1
ATOM 699 C CA . LYS A 1 88 ? 4.173 -2.228 0.466 1.00 96.00 88 LYS A CA 1
ATOM 700 C C . LYS A 1 88 ? 3.926 -1.185 1.537 1.00 96.00 88 LYS A C 1
ATOM 702 O O . LYS A 1 88 ? 4.810 -0.387 1.852 1.00 96.00 88 LYS A O 1
ATOM 707 N N . THR A 1 89 ? 2.725 -1.191 2.096 1.00 96.62 89 THR A N 1
ATOM 708 C CA . THR A 1 89 ? 2.348 -0.280 3.176 1.00 96.62 89 THR A CA 1
ATOM 709 C C . THR A 1 89 ? 2.977 -0.694 4.503 1.00 96.62 89 THR A C 1
ATOM 711 O O . THR A 1 89 ? 3.284 -1.866 4.722 1.00 96.62 89 THR A O 1
ATOM 714 N N . MET A 1 90 ? 3.147 0.266 5.411 1.00 96.12 90 MET A N 1
ATOM 715 C CA . MET A 1 90 ? 3.537 -0.011 6.799 1.00 96.12 90 MET A CA 1
ATOM 716 C C . MET A 1 90 ? 2.424 -0.711 7.582 1.00 96.12 90 MET A C 1
ATOM 718 O O . MET A 1 90 ? 2.683 -1.457 8.529 1.00 96.12 90 MET A O 1
ATOM 722 N N . GLU A 1 91 ? 1.180 -0.412 7.227 1.00 97.12 91 GLU A N 1
ATOM 723 C CA . GLU A 1 91 ? -0.012 -0.953 7.853 1.00 97.12 91 GLU A CA 1
ATOM 724 C C . GLU A 1 91 ? -0.278 -2.385 7.392 1.00 97.12 91 GLU A C 1
ATOM 726 O O . GLU A 1 91 ? -0.014 -2.758 6.245 1.00 97.12 91 GLU A O 1
ATOM 731 N N . LYS A 1 92 ? -0.886 -3.167 8.286 1.00 97.38 92 LYS A N 1
ATOM 732 C CA . LYS A 1 92 ? -1.420 -4.493 7.976 1.00 97.38 92 LYS A CA 1
ATOM 733 C C . LYS A 1 92 ? -2.942 -4.431 8.005 1.00 97.38 92 LYS A C 1
ATOM 735 O O . LYS A 1 92 ? -3.525 -4.058 9.019 1.00 97.38 92 LYS A O 1
ATOM 740 N N . VAL A 1 93 ? -3.577 -4.804 6.897 1.00 96.75 93 VAL A N 1
ATOM 741 C CA . VAL A 1 93 ? -5.034 -4.733 6.730 1.00 96.75 93 VAL A CA 1
ATOM 742 C C . VAL A 1 93 ? -5.636 -6.134 6.849 1.00 96.75 93 VAL A C 1
ATOM 744 O O . VAL A 1 93 ? -5.302 -7.024 6.071 1.00 96.75 93 VAL A O 1
ATOM 747 N N . ASN A 1 94 ? -6.541 -6.326 7.809 1.00 96.62 94 ASN A N 1
ATOM 748 C CA . ASN A 1 94 ? -7.224 -7.590 8.084 1.00 96.62 94 ASN A CA 1
ATOM 749 C C . ASN A 1 94 ? -8.710 -7.485 7.678 1.00 96.62 94 ASN A C 1
ATOM 751 O O . ASN A 1 94 ? -9.588 -7.313 8.525 1.00 96.62 94 ASN A O 1
ATOM 755 N N . LEU A 1 95 ? -9.003 -7.543 6.371 1.00 96.19 95 LEU A N 1
ATOM 756 C CA . LEU A 1 95 ? -10.376 -7.422 5.858 1.00 96.19 95 LEU A CA 1
ATOM 757 C C . LEU A 1 95 ? -11.202 -8.698 6.123 1.00 96.19 95 LEU A C 1
ATOM 759 O O . LEU A 1 95 ? -10.801 -9.778 5.684 1.00 96.19 95 LEU A O 1
ATOM 763 N N . PRO A 1 96 ? -12.377 -8.604 6.778 1.00 95.56 96 PRO A N 1
ATOM 764 C CA . PRO A 1 96 ? -13.320 -9.715 6.842 1.00 95.56 96 PRO A CA 1
ATOM 765 C C . PRO A 1 96 ? -14.014 -9.919 5.487 1.00 95.56 96 PRO A C 1
ATOM 767 O O . PRO A 1 96 ? -14.156 -8.985 4.704 1.00 95.56 96 PRO A O 1
ATOM 770 N N . VAL A 1 97 ? -14.555 -11.117 5.248 1.00 96.31 97 VAL A N 1
ATOM 771 C CA . VAL A 1 97 ? -15.214 -11.495 3.975 1.00 96.31 97 VAL A CA 1
ATOM 772 C C . VAL A 1 97 ? -16.420 -10.626 3.585 1.00 96.31 97 VAL A C 1
ATOM 774 O O . VAL A 1 97 ? -16.847 -10.644 2.437 1.00 96.31 97 VAL A O 1
ATOM 777 N N . ILE A 1 98 ? -16.977 -9.873 4.535 1.00 95.38 98 ILE A N 1
ATOM 778 C CA . ILE A 1 98 ? -18.130 -8.983 4.334 1.00 95.38 98 ILE A CA 1
ATOM 779 C C . ILE A 1 98 ? -17.735 -7.548 3.956 1.00 95.38 98 ILE A C 1
ATOM 781 O O . ILE A 1 98 ? -18.612 -6.702 3.785 1.00 95.38 98 ILE A O 1
ATOM 785 N N . LEU A 1 99 ? -16.436 -7.246 3.889 1.00 95.81 99 LEU A N 1
ATOM 786 C CA . LEU A 1 99 ? -15.921 -5.906 3.640 1.00 95.81 99 LEU A CA 1
ATOM 787 C C . LEU A 1 99 ? -14.912 -5.926 2.493 1.00 95.81 99 LEU A C 1
ATOM 789 O O . LEU A 1 99 ? -14.081 -6.822 2.380 1.00 95.81 99 LEU A O 1
ATOM 793 N N . SER A 1 100 ? -14.952 -4.891 1.662 1.00 95.56 100 SER A N 1
ATOM 794 C CA . SER A 1 100 ? -13.951 -4.649 0.627 1.00 95.56 100 SER A CA 1
ATOM 795 C C . SER A 1 100 ? -13.348 -3.266 0.828 1.00 95.56 100 SER A C 1
ATOM 797 O O . SER A 1 100 ? -14.063 -2.314 1.143 1.00 95.56 100 SER A O 1
ATOM 799 N N . GLY A 1 101 ? -12.031 -3.168 0.667 1.00 93.69 101 GLY A N 1
ATOM 800 C CA . GLY A 1 101 ? -11.308 -1.901 0.655 1.00 93.69 101 GLY A CA 1
ATOM 801 C C . GLY A 1 101 ? -11.084 -1.420 -0.774 1.00 93.69 101 GLY A C 1
ATOM 802 O O . GLY A 1 101 ? -10.928 -2.229 -1.685 1.00 93.69 101 GLY A O 1
ATOM 803 N N . ILE A 1 102 ? -11.049 -0.103 -0.957 1.00 93.56 102 ILE A N 1
ATOM 804 C CA . ILE A 1 102 ? -10.622 0.533 -2.205 1.00 93.56 102 ILE A CA 1
ATOM 805 C C . ILE A 1 102 ? -9.482 1.479 -1.846 1.00 93.56 102 ILE A C 1
ATOM 807 O O . ILE A 1 102 ? -9.604 2.253 -0.896 1.00 93.56 102 ILE A O 1
ATOM 811 N N . ILE A 1 103 ? -8.374 1.390 -2.577 1.00 92.19 103 ILE A N 1
ATOM 812 C CA . ILE A 1 103 ? -7.189 2.219 -2.361 1.00 92.19 103 ILE A CA 1
ATOM 813 C C . ILE A 1 103 ? -7.189 3.323 -3.411 1.00 92.19 103 ILE A C 1
ATOM 815 O O . ILE A 1 103 ? -7.363 3.056 -4.598 1.00 92.19 103 ILE A O 1
ATOM 819 N N . PHE A 1 104 ? -6.978 4.558 -2.964 1.00 90.38 104 PHE A N 1
ATOM 820 C CA . PHE A 1 104 ? -6.811 5.714 -3.833 1.00 90.38 104 PHE A CA 1
ATOM 821 C C . PHE A 1 104 ? -5.502 6.425 -3.483 1.00 90.38 104 PHE A C 1
ATOM 823 O O . PHE A 1 104 ? -5.213 6.602 -2.296 1.00 90.38 104 PHE A O 1
ATOM 830 N N . PRO A 1 105 ? -4.717 6.875 -4.476 1.00 90.56 105 PRO A N 1
ATOM 831 C CA . PRO A 1 105 ? -3.584 7.743 -4.202 1.00 90.56 105 PRO A CA 1
ATOM 832 C C . PRO A 1 105 ? -4.080 9.090 -3.668 1.00 90.56 105 PRO A C 1
ATOM 834 O O . PRO A 1 105 ? -5.121 9.607 -4.085 1.00 90.56 105 PRO A O 1
ATOM 837 N N . ARG A 1 106 ? -3.299 9.717 -2.781 1.00 90.88 106 ARG A N 1
ATOM 838 C CA . ARG A 1 106 ? -3.568 11.105 -2.385 1.00 90.88 106 ARG A CA 1
ATOM 839 C C . ARG A 1 106 ? -3.438 12.016 -3.603 1.00 90.88 106 ARG A C 1
ATOM 841 O O . ARG A 1 106 ? -2.558 11.830 -4.443 1.00 90.88 106 ARG A O 1
ATOM 848 N N . THR A 1 107 ? -4.267 13.055 -3.668 1.00 92.25 107 THR A N 1
ATOM 849 C CA . THR A 1 107 ? -4.275 14.000 -4.798 1.00 92.25 107 THR A CA 1
ATOM 850 C C . THR A 1 107 ? -2.912 14.643 -5.041 1.00 92.25 107 THR A C 1
ATOM 852 O O . THR A 1 107 ? -2.558 14.881 -6.190 1.00 92.25 107 THR A O 1
ATOM 855 N N . THR A 1 108 ? -2.122 14.871 -3.989 1.00 92.75 108 THR A N 1
ATOM 856 C CA . THR A 1 108 ? -0.741 15.360 -4.095 1.00 92.75 108 THR A CA 1
ATOM 857 C C . THR A 1 108 ? 0.157 14.397 -4.877 1.00 92.75 108 THR A C 1
ATOM 859 O O . THR A 1 108 ? 0.909 14.850 -5.733 1.00 92.75 108 THR A O 1
ATOM 862 N N . MET A 1 109 ? 0.041 13.082 -4.651 1.00 91.56 109 MET A N 1
ATOM 863 C CA . MET A 1 109 ? 0.825 12.059 -5.362 1.00 91.56 109 MET A CA 1
ATOM 864 C C . MET A 1 109 ? 0.422 11.999 -6.834 1.00 91.56 109 MET A C 1
ATOM 866 O O . MET A 1 109 ? 1.265 12.143 -7.716 1.00 91.56 109 MET A O 1
ATOM 870 N N . PHE A 1 110 ? -0.886 11.907 -7.088 1.00 90.31 110 PHE A N 1
ATOM 871 C CA . PHE A 1 110 ? -1.429 11.852 -8.443 1.00 90.31 110 PHE A CA 1
ATOM 872 C C . PHE A 1 110 ? -1.047 13.087 -9.274 1.00 90.31 110 PHE A C 1
ATOM 874 O O . PHE A 1 110 ? -0.585 12.966 -10.404 1.00 90.31 110 PHE A O 1
ATOM 881 N N . ARG A 1 111 ? -1.166 14.293 -8.698 1.00 93.44 111 ARG A N 1
ATOM 882 C CA . ARG A 1 111 ? -0.760 15.549 -9.361 1.00 93.44 111 ARG A CA 1
ATOM 883 C C . ARG A 1 111 ? 0.752 15.669 -9.570 1.00 93.44 111 ARG A C 1
ATOM 885 O O . ARG A 1 111 ? 1.168 16.523 -10.343 1.00 93.44 111 ARG A O 1
ATOM 892 N N . SER A 1 112 ? 1.546 14.834 -8.901 1.00 92.81 112 SER A N 1
ATOM 893 C CA . SER A 1 112 ? 3.003 14.761 -9.057 1.00 92.81 112 SER A CA 1
ATOM 894 C C . SER A 1 112 ? 3.439 13.653 -10.024 1.00 92.81 112 SER A C 1
ATOM 896 O O . SER A 1 1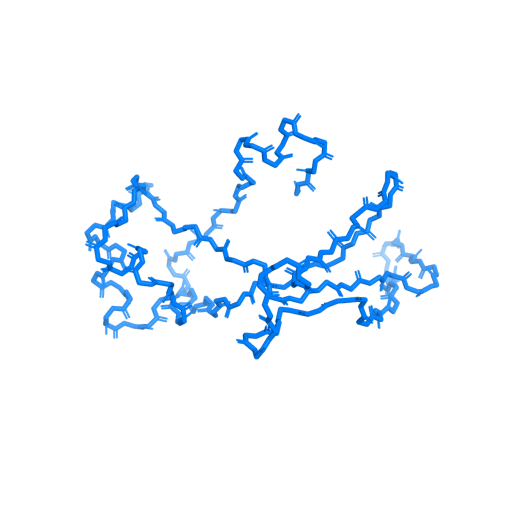12 ? 4.626 13.367 -10.120 1.00 92.81 112 SER A O 1
ATOM 898 N N . GLY A 1 113 ? 2.498 13.016 -10.733 1.00 91.19 113 GLY A N 1
ATOM 899 C CA . GLY A 1 113 ? 2.791 11.961 -11.706 1.00 91.19 113 GLY A CA 1
ATOM 900 C C . GLY A 1 113 ? 2.957 10.563 -11.104 1.00 91.19 113 GLY A C 1
ATOM 901 O O . GLY A 1 113 ? 3.263 9.629 -11.835 1.00 91.19 113 GLY A O 1
ATOM 902 N N . LEU A 1 114 ? 2.720 10.393 -9.798 1.00 90.44 114 LEU A N 1
ATOM 903 C CA . LEU A 1 114 ? 2.720 9.081 -9.151 1.00 90.44 114 LEU A CA 1
ATOM 904 C C . LEU A 1 114 ? 1.303 8.497 -9.175 1.00 90.44 114 LEU A C 1
ATOM 906 O O . LEU A 1 114 ? 0.445 8.861 -8.364 1.00 90.44 114 LEU A O 1
ATOM 910 N N . GLY A 1 115 ? 1.066 7.617 -10.148 1.00 83.94 115 GLY A N 1
ATOM 911 C CA . GLY A 1 115 ? -0.157 6.824 -10.272 1.00 83.94 115 GLY A CA 1
ATOM 912 C C . GLY A 1 115 ? -0.057 5.498 -9.516 1.00 83.94 115 GLY A C 1
ATOM 913 O O . GLY A 1 115 ? 0.998 4.867 -9.521 1.00 83.94 115 GLY A O 1
ATOM 914 N N . LEU A 1 116 ? -1.163 5.102 -8.876 1.00 74.44 116 LEU A N 1
ATOM 915 C CA . LEU A 1 116 ? -1.405 3.751 -8.353 1.00 74.44 116 LEU A CA 1
ATOM 916 C C . LEU A 1 116 ? -2.361 3.011 -9.288 1.00 74.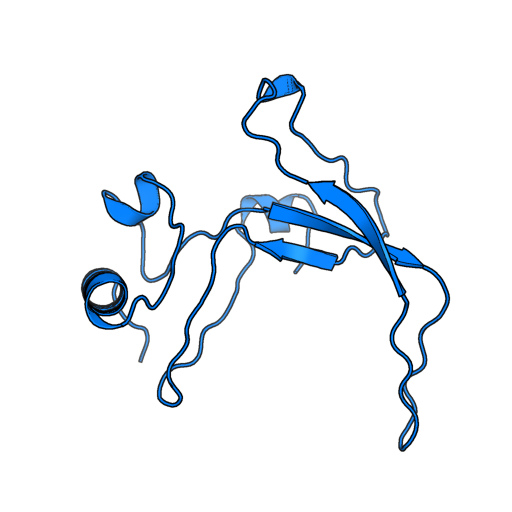44 116 LEU A C 1
ATOM 918 O O . LEU A 1 116 ? -3.301 3.682 -9.778 1.00 74.44 116 LEU A O 1
#